Protein AF-A0A918P922-F1 (afdb_monomer)

Radius of gyration: 15.53 Å; Cα contacts (8 Å, |Δi|>4): 196; chains: 1; bounding box: 30×61×33 Å

Secondary structure (DSSP, 8-state):
-PPPPPPPP-----EEEE-SSEEEEESSSEEEEEETTEEEEEEGGGEEEEEEEE-TTSSEEEEEEEETTS-EEEEEEE-SSHHHHHHHHHHHHHHHHHH----

Organism: NCBI:txid68255

Nearest PDB structures (foldseek):
  6l1e-assembly1_A  TM=5.833E-01  e=2.657E-02  Homo sapiens
  4tkn-assembly3_C  TM=4.557E-01  e=2.809E-02  Homo sapiens
  7xti-assembly1_k  TM=6.120E-01  e=1.991E-01  Komagataella phaffii
  2gcl-assembly2_B  TM=5.222E-01  e=1.076E-01  Saccharomyces cerevisiae
  2gcl-assembly1_A  TM=5.183E-01  e=1.505E-01  Saccharomyces cerevisiae

Sequence (103 aa):
MHAPPTPVPAVGPEFLAVDRHNSIVVDAAGVAFEDHGRGIEFPWPQVRSVHYRPHHDGKGLVMGVVHVDGRFYECVVDAKGRDRTNEWIAQLLPVLQYYRPMG

Foldseek 3Di:
DDDPPDPDPPFADKAWFADPAWIWIQGQQGIWITGRNDIDGAGLVQFQDKDWDQDPVLQWIKIWTQTPVRDIDIDIGGLRDNVSSVVRVVSVVVRCVVSPRND

pLDDT: mean 91.98, std 12.39, range [53.06, 98.69]

Solvent-accessible surface area (backbone atoms only — not comparable to full-atom values): 5870 Å² total; per-residue (Å²): 135,84,77,78,81,73,80,72,76,80,79,64,64,69,42,80,47,65,42,97,51,20,34,42,40,39,44,86,67,26,41,36,38,34,53,77,86,46,74,52,77,39,42,53,97,43,33,29,33,77,48,75,45,67,32,97,89,33,32,15,42,30,40,35,41,32,32,68,90,70,51,76,47,76,48,68,29,56,44,88,29,50,69,49,24,51,49,51,55,62,58,41,50,63,38,51,66,70,71,55,48,69,110

Mean predicted aligned error: 5.65 Å

Structure (mmCIF, N/CA/C/O backbone):
data_AF-A0A918P922-F1
#
_entry.id   AF-A0A918P922-F1
#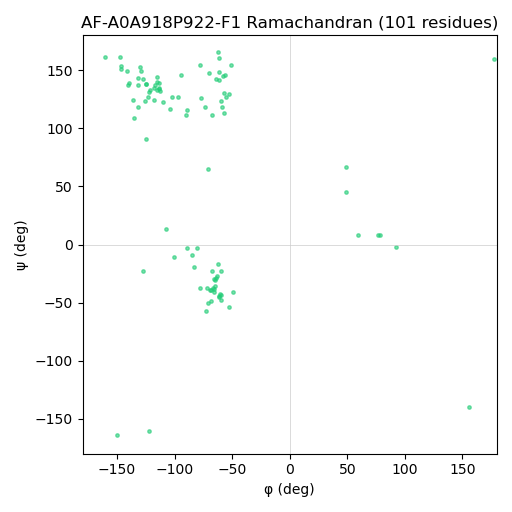
loop_
_atom_site.group_PDB
_atom_site.id
_atom_site.type_symbol
_atom_site.label_atom_id
_atom_site.label_alt_id
_atom_site.label_comp_id
_atom_site.label_asym_id
_atom_site.label_entity_id
_atom_site.label_seq_id
_atom_site.pdbx_PDB_ins_code
_atom_site.Cartn_x
_atom_site.Cartn_y
_atom_site.Cartn_z
_atom_site.occupancy
_atom_site.B_iso_or_equiv
_atom_site.auth_seq_id
_atom_site.auth_comp_id
_atom_site.auth_asym_id
_atom_site.auth_atom_id
_atom_site.pdbx_PDB_model_num
ATOM 1 N N . MET A 1 1 ? 1.454 -48.725 0.884 1.00 53.06 1 MET A N 1
ATOM 2 C CA . MET A 1 1 ? 2.544 -47.748 0.684 1.00 53.06 1 MET A CA 1
ATOM 3 C C . MET A 1 1 ? 1.936 -46.373 0.919 1.00 53.06 1 MET A C 1
ATOM 5 O O . MET A 1 1 ? 1.031 -46.018 0.179 1.00 53.06 1 MET A O 1
ATOM 9 N N . HIS A 1 2 ? 2.290 -45.674 2.000 1.00 55.12 2 HIS A N 1
ATOM 10 C CA . HIS A 1 2 ? 1.872 -44.277 2.178 1.00 55.12 2 HIS A CA 1
ATOM 11 C C . HIS A 1 2 ? 2.762 -43.411 1.281 1.00 55.12 2 HIS A C 1
ATOM 13 O O . HIS A 1 2 ? 3.984 -43.538 1.343 1.00 55.12 2 HIS A O 1
ATOM 19 N N . ALA A 1 3 ? 2.160 -42.594 0.417 1.00 58.59 3 ALA A N 1
ATOM 20 C CA . ALA A 1 3 ? 2.897 -41.578 -0.325 1.00 58.59 3 ALA A CA 1
ATOM 21 C C . ALA A 1 3 ? 3.4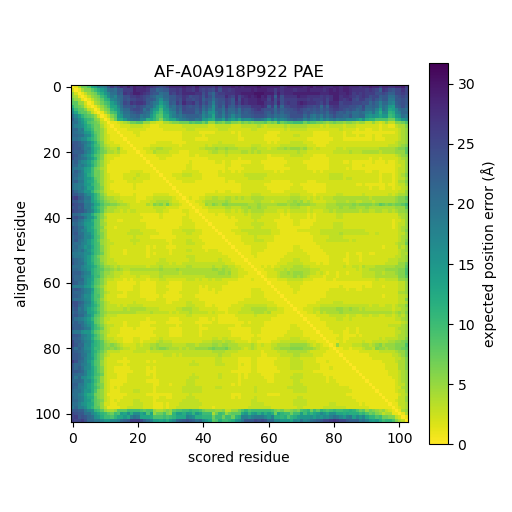78 -40.554 0.670 1.00 58.59 3 ALA A C 1
ATOM 23 O O . ALA A 1 3 ? 2.815 -40.255 1.670 1.00 58.59 3 ALA A O 1
ATOM 24 N N . PRO A 1 4 ? 4.697 -40.032 0.446 1.00 63.72 4 PRO A N 1
ATOM 25 C CA . PRO A 1 4 ? 5.223 -38.963 1.281 1.00 63.72 4 PRO A CA 1
ATOM 26 C C . PRO A 1 4 ? 4.311 -37.731 1.154 1.00 63.72 4 PRO A C 1
ATOM 28 O O . PRO A 1 4 ? 3.815 -37.465 0.055 1.00 63.72 4 PRO A O 1
ATOM 31 N N . PRO A 1 5 ? 4.065 -36.981 2.244 1.00 61.03 5 PRO A N 1
ATOM 32 C CA . PRO A 1 5 ? 3.323 -35.735 2.153 1.00 61.03 5 PRO A CA 1
ATOM 33 C C . PRO A 1 5 ? 4.078 -34.791 1.217 1.00 61.03 5 PRO A C 1
ATOM 35 O O . PRO A 1 5 ? 5.261 -34.510 1.418 1.00 61.03 5 PRO A O 1
ATOM 38 N N . THR A 1 6 ? 3.399 -34.330 0.169 1.00 59.56 6 THR A N 1
ATOM 39 C CA . THR A 1 6 ? 3.896 -33.264 -0.697 1.00 59.56 6 THR A CA 1
ATOM 40 C C . THR A 1 6 ? 4.200 -32.058 0.195 1.00 59.56 6 THR A C 1
ATOM 42 O O . THR A 1 6 ? 3.322 -31.669 0.971 1.00 59.56 6 THR A O 1
ATOM 45 N N . PRO A 1 7 ? 5.410 -31.473 0.153 1.00 56.97 7 PRO A N 1
ATOM 46 C CA . PRO A 1 7 ? 5.686 -30.266 0.916 1.00 56.97 7 PRO A CA 1
ATOM 47 C C . PRO A 1 7 ? 4.699 -29.189 0.469 1.00 56.97 7 PRO A C 1
ATOM 49 O O . PRO A 1 7 ? 4.657 -28.825 -0.708 1.00 56.97 7 PRO A O 1
ATOM 52 N N . VAL A 1 8 ? 3.870 -28.716 1.401 1.00 59.53 8 VAL A N 1
ATOM 53 C CA . VAL A 1 8 ? 3.074 -27.510 1.179 1.00 59.53 8 VAL A CA 1
ATOM 54 C C . VAL A 1 8 ? 4.066 -26.389 0.852 1.00 59.53 8 VAL A C 1
ATOM 56 O O . VAL A 1 8 ? 5.072 -26.267 1.561 1.00 59.53 8 VAL A O 1
ATOM 59 N N . PRO A 1 9 ? 3.868 -25.605 -0.222 1.00 57.47 9 PRO A N 1
ATOM 60 C CA . PRO A 1 9 ? 4.677 -24.415 -0.430 1.00 57.47 9 PRO A CA 1
ATOM 61 C C . PRO A 1 9 ? 4.605 -23.586 0.850 1.00 57.47 9 PRO A C 1
ATOM 63 O O . PRO A 1 9 ? 3.513 -23.382 1.383 1.00 57.47 9 PRO A O 1
ATOM 66 N N . ALA A 1 10 ? 5.753 -23.171 1.383 1.00 59.84 10 ALA A N 1
ATOM 67 C CA . ALA A 1 10 ? 5.765 -22.259 2.513 1.00 59.84 10 ALA A CA 1
ATOM 68 C C . ALA A 1 10 ? 4.979 -21.007 2.100 1.00 59.84 10 ALA A C 1
ATOM 70 O O . ALA A 1 10 ? 5.388 -20.302 1.178 1.00 59.84 10 ALA A O 1
ATOM 71 N N . VAL A 1 11 ? 3.823 -20.783 2.728 1.00 77.56 11 VAL A N 1
ATOM 72 C CA . VAL A 1 11 ? 3.029 -19.573 2.515 1.00 77.56 11 VAL A CA 1
ATOM 73 C C . VAL A 1 11 ? 3.864 -18.436 3.095 1.00 77.56 11 VAL A C 1
ATOM 75 O O . VAL A 1 11 ? 4.151 -18.428 4.293 1.00 77.56 11 VAL A 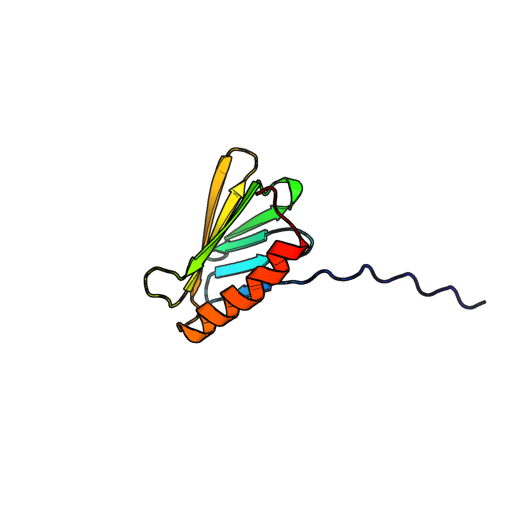O 1
ATOM 78 N N . GLY A 1 12 ? 4.375 -17.560 2.229 1.00 87.56 12 GLY A N 1
ATOM 79 C CA . GLY A 1 12 ? 5.138 -16.392 2.661 1.00 87.56 12 GLY A CA 1
ATOM 80 C C . GLY A 1 12 ? 4.273 -15.458 3.517 1.00 87.56 12 GLY A C 1
ATOM 81 O O . GLY A 1 12 ? 3.052 -15.614 3.556 1.00 87.56 12 GLY A O 1
ATOM 82 N N . PRO A 1 13 ? 4.8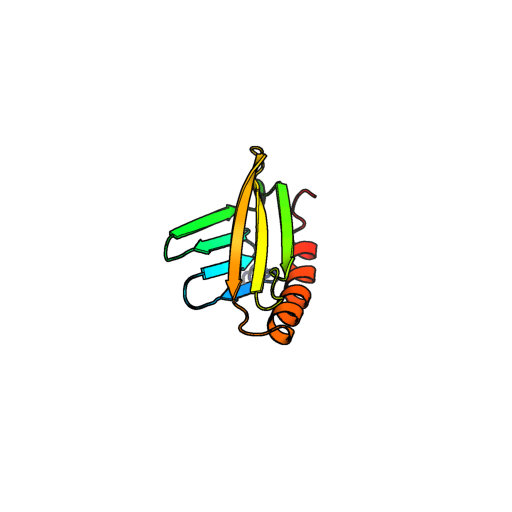76 -14.495 4.232 1.00 95.69 13 PRO A N 1
ATOM 83 C CA . PRO A 1 13 ? 4.106 -13.538 5.013 1.00 95.69 13 PRO A CA 1
ATOM 84 C C . PRO A 1 13 ? 3.183 -12.721 4.101 1.00 95.69 13 PRO A C 1
ATOM 86 O O . PRO A 1 13 ? 3.525 -12.446 2.952 1.00 95.69 13 PRO A O 1
ATOM 89 N N . GLU A 1 14 ? 2.034 -12.313 4.622 1.00 96.69 14 GLU A N 1
ATOM 90 C CA . GLU A 1 14 ? 1.055 -11.505 3.899 1.00 96.69 14 GLU A CA 1
ATOM 91 C C . GLU A 1 14 ? 0.638 -10.293 4.732 1.00 96.69 14 GLU A C 1
ATOM 93 O O . GLU A 1 14 ? 0.692 -10.303 5.965 1.00 96.69 14 GLU A O 1
ATOM 98 N N . PHE A 1 15 ? 0.236 -9.233 4.045 1.00 98.06 15 PHE A N 1
ATOM 99 C CA . PHE A 1 15 ? -0.311 -8.024 4.636 1.00 98.06 15 PHE A CA 1
ATOM 100 C C . PHE A 1 15 ? -1.598 -7.636 3.912 1.00 98.06 15 PHE A C 1
ATOM 102 O O . PHE A 1 15 ? -1.656 -7.655 2.683 1.00 98.06 15 PHE A O 1
ATOM 109 N N . LEU A 1 16 ? -2.605 -7.236 4.689 1.00 98.06 16 LEU A N 1
ATOM 110 C CA . LEU A 1 16 ? -3.899 -6.777 4.202 1.00 98.06 16 LEU A CA 1
ATOM 111 C C . LEU A 1 16 ? -4.337 -5.527 4.973 1.00 98.06 16 LEU A C 1
ATOM 113 O O . LEU A 1 16 ? -4.488 -5.556 6.197 1.00 98.06 16 LEU A O 1
ATOM 117 N N . ALA A 1 17 ? -4.618 -4.452 4.242 1.00 98.38 17 ALA A N 1
ATOM 118 C CA . ALA A 1 17 ? -5.331 -3.282 4.742 1.00 98.38 17 ALA A CA 1
ATOM 119 C C . ALA A 1 17 ? -6.582 -3.056 3.892 1.00 98.38 17 ALA A C 1
ATOM 121 O O . ALA A 1 17 ? -6.507 -3.068 2.668 1.00 98.38 17 ALA A O 1
ATOM 122 N N . VAL A 1 18 ? -7.732 -2.857 4.539 1.00 98.06 18 VAL A N 1
ATOM 123 C CA . VAL A 1 18 ? -9.031 -2.692 3.871 1.00 98.06 18 VAL A CA 1
ATOM 124 C C . VAL A 1 18 ? -9.826 -1.598 4.568 1.00 98.06 18 VAL A C 1
ATOM 126 O O . VAL A 1 18 ? -9.865 -1.545 5.801 1.00 98.06 18 VAL A O 1
ATOM 129 N N . ASP A 1 19 ? -10.492 -0.766 3.777 1.00 97.25 19 ASP A N 1
ATOM 130 C CA . ASP A 1 19 ? -11.551 0.127 4.231 1.00 97.25 19 ASP A CA 1
ATOM 131 C C . ASP A 1 19 ? -12.863 -0.146 3.469 1.00 97.25 19 ASP A C 1
ATOM 133 O O . ASP A 1 19 ? -13.089 -1.232 2.944 1.00 97.25 19 ASP A O 1
ATOM 137 N N . ARG A 1 20 ? -13.797 0.810 3.465 1.00 96.12 20 ARG A N 1
ATOM 138 C CA . ARG A 1 20 ? -15.097 0.651 2.797 1.00 96.12 20 ARG A CA 1
ATOM 139 C C . ARG A 1 20 ? -14.991 0.528 1.268 1.00 96.12 20 ARG A C 1
ATOM 141 O O . ARG A 1 20 ? -15.893 -0.046 0.661 1.00 96.12 20 ARG A O 1
ATOM 148 N N . HIS A 1 21 ? -13.980 1.134 0.660 1.00 96.50 21 HIS A N 1
ATOM 149 C CA . HIS A 1 21 ? -13.859 1.322 -0.785 1.00 96.50 21 HIS A CA 1
ATOM 150 C C . HIS A 1 21 ? -12.534 0.826 -1.355 1.00 96.50 21 HIS A C 1
ATOM 152 O O . HIS A 1 21 ? -12.484 0.540 -2.551 1.00 96.50 21 HIS A O 1
ATOM 158 N N . ASN A 1 22 ? -11.500 0.733 -0.520 1.00 98.19 22 ASN A N 1
ATOM 159 C CA . ASN A 1 22 ? -10.135 0.510 -0.957 1.00 98.19 22 ASN A CA 1
ATOM 160 C C . ASN A 1 22 ? -9.490 -0.654 -0.207 1.00 98.19 22 ASN A C 1
ATOM 162 O O . ASN A 1 22 ? -9.769 -0.892 0.975 1.00 98.19 22 ASN A O 1
ATOM 166 N N . SER A 1 23 ? -8.570 -1.341 -0.879 1.00 98.25 23 SER A N 1
ATOM 167 C CA . SER A 1 23 ? -7.735 -2.364 -0.259 1.00 98.25 23 SER A CA 1
ATOM 168 C C . SER A 1 23 ? -6.302 -2.340 -0.780 1.00 98.25 23 SER A C 1
ATOM 170 O O . SER A 1 23 ? -6.030 -1.957 -1.917 1.00 98.25 23 SER A O 1
ATOM 172 N N . ILE A 1 24 ? -5.377 -2.737 0.092 1.00 98.69 24 ILE A N 1
ATOM 173 C CA . ILE A 1 24 ? -3.969 -2.977 -0.207 1.00 98.69 24 ILE A CA 1
ATOM 174 C C . ILE A 1 24 ? -3.646 -4.393 0.259 1.00 98.69 24 ILE A C 1
ATOM 176 O O . ILE A 1 24 ? -3.798 -4.702 1.445 1.00 98.69 24 ILE A O 1
ATOM 180 N N . VAL A 1 25 ? -3.153 -5.220 -0.658 1.00 98.44 25 VAL A N 1
ATOM 181 C CA . VAL A 1 25 ? -2.646 -6.569 -0.384 1.00 98.44 25 VAL A CA 1
ATOM 182 C C . VAL A 1 25 ? -1.164 -6.618 -0.728 1.00 98.44 25 VAL A C 1
ATOM 184 O O . VAL A 1 25 ? -0.756 -6.090 -1.763 1.00 98.44 25 VAL A O 1
ATOM 187 N N . VAL A 1 26 ? -0.360 -7.249 0.125 1.00 98.25 26 VAL A N 1
ATOM 188 C CA . VAL A 1 26 ? 1.037 -7.588 -0.170 1.00 98.25 26 VAL A CA 1
ATOM 189 C C . VAL A 1 26 ? 1.278 -9.041 0.208 1.00 98.25 26 VAL A C 1
ATOM 191 O O . VAL A 1 26 ? 1.151 -9.395 1.377 1.00 98.25 26 VAL A O 1
ATOM 194 N N . ASP A 1 27 ? 1.636 -9.873 -0.761 1.00 96.75 27 ASP A N 1
ATOM 195 C CA . ASP A 1 27 ? 1.807 -11.314 -0.574 1.00 96.75 27 ASP A CA 1
ATOM 196 C C . ASP A 1 27 ? 2.871 -11.893 -1.528 1.00 96.75 27 ASP A C 1
ATOM 198 O O . ASP A 1 27 ? 3.697 -11.176 -2.099 1.00 96.75 27 ASP A O 1
ATOM 202 N N . ALA A 1 28 ? 2.882 -13.216 -1.697 1.00 94.75 28 ALA A N 1
ATOM 203 C CA . ALA A 1 28 ? 3.835 -13.894 -2.569 1.00 94.75 28 ALA A CA 1
ATOM 204 C C . ALA A 1 28 ? 3.644 -13.588 -4.065 1.00 94.75 28 ALA A C 1
ATOM 206 O O . ALA A 1 28 ? 4.598 -13.739 -4.833 1.00 94.75 28 ALA A O 1
ATOM 207 N N . ALA A 1 29 ? 2.450 -13.168 -4.489 1.00 95.12 29 ALA A N 1
ATOM 208 C CA . ALA A 1 29 ? 2.182 -12.782 -5.867 1.00 95.12 29 ALA A CA 1
ATOM 209 C C . ALA A 1 29 ? 2.713 -11.373 -6.162 1.00 95.12 29 ALA A C 1
ATOM 211 O O . ALA A 1 29 ? 3.255 -11.147 -7.247 1.00 95.12 29 ALA A O 1
ATOM 212 N N . GLY A 1 30 ? 2.614 -10.445 -5.206 1.00 96.62 30 GLY A N 1
ATOM 213 C CA . GLY A 1 30 ? 3.061 -9.068 -5.391 1.00 96.62 30 GLY A CA 1
ATOM 214 C C . GLY A 1 30 ? 2.356 -8.074 -4.480 1.00 96.62 30 GLY A C 1
ATOM 215 O O . GLY A 1 30 ? 2.101 -8.343 -3.308 1.00 96.62 30 GLY A O 1
ATOM 216 N N . VAL A 1 31 ? 2.044 -6.910 -5.047 1.00 98.38 31 VAL A N 1
ATOM 217 C CA . VAL A 1 31 ? 1.194 -5.887 -4.429 1.00 98.38 31 VAL A CA 1
ATOM 218 C C . VAL A 1 31 ? -0.095 -5.774 -5.234 1.00 98.38 31 VAL A C 1
ATOM 220 O O . VAL A 1 31 ? -0.033 -5.688 -6.456 1.00 98.38 31 VAL A O 1
ATOM 223 N N . ALA A 1 32 ? -1.250 -5.717 -4.582 1.00 98.50 32 ALA A N 1
ATOM 224 C CA . ALA A 1 32 ? -2.521 -5.430 -5.240 1.00 98.50 32 ALA A CA 1
ATOM 225 C C . ALA A 1 32 ? -3.210 -4.238 -4.581 1.00 98.50 32 ALA A C 1
ATOM 227 O O . ALA A 1 32 ? -3.229 -4.125 -3.354 1.00 98.50 32 ALA A O 1
ATOM 228 N N . PHE A 1 33 ? -3.778 -3.365 -5.410 1.00 98.56 33 PHE A N 1
ATOM 229 C CA . PHE A 1 33 ? -4.637 -2.271 -4.981 1.00 98.56 33 PHE A CA 1
ATOM 230 C C . PHE A 1 33 ? -6.055 -2.503 -5.478 1.00 98.56 33 PHE A C 1
ATOM 232 O O . PHE A 1 33 ? -6.265 -2.855 -6.638 1.00 98.56 33 PHE A O 1
ATOM 239 N N . GLU A 1 34 ? -7.020 -2.209 -4.623 1.00 98.00 34 GLU A N 1
ATOM 240 C CA . GLU A 1 34 ? -8.397 -1.950 -5.016 1.00 98.00 34 GLU A CA 1
ATOM 241 C C . GLU A 1 34 ? -8.731 -0.497 -4.680 1.00 98.00 34 GLU A C 1
ATOM 243 O O . GLU A 1 34 ? -8.437 -0.028 -3.580 1.00 98.00 34 GLU A O 1
ATOM 248 N N . ASP A 1 35 ? -9.343 0.208 -5.628 1.00 95.12 35 ASP A N 1
ATOM 249 C CA . ASP A 1 35 ? -9.835 1.574 -5.463 1.00 95.12 35 ASP A CA 1
ATOM 250 C C . ASP A 1 35 ? -11.245 1.688 -6.055 1.00 95.12 35 ASP A C 1
ATOM 252 O O . ASP A 1 35 ? -11.439 1.603 -7.273 1.00 95.12 35 ASP A O 1
ATOM 256 N N . HIS A 1 36 ? -12.254 1.825 -5.192 1.00 95.06 36 HIS A N 1
ATOM 257 C CA . HIS A 1 36 ? -13.669 1.931 -5.569 1.00 95.06 36 HIS A CA 1
ATOM 258 C C . HIS A 1 36 ? -14.130 0.842 -6.564 1.00 95.06 36 HIS A C 1
ATOM 260 O O . HIS A 1 36 ? -14.821 1.122 -7.550 1.00 95.06 36 HIS A O 1
ATOM 266 N N . GLY A 1 37 ? -13.742 -0.414 -6.315 1.00 92.19 37 GLY A N 1
ATOM 267 C CA . GLY A 1 37 ? -14.083 -1.567 -7.156 1.00 92.19 37 GLY A CA 1
ATOM 268 C C . GLY A 1 37 ? -13.250 -1.703 -8.435 1.00 92.19 37 GLY A C 1
ATOM 269 O O . GLY A 1 37 ? -13.567 -2.535 -9.288 1.00 92.19 37 GLY A O 1
ATOM 270 N N . ARG A 1 38 ? -12.193 -0.898 -8.603 1.00 96.00 38 ARG A N 1
ATOM 271 C CA . ARG A 1 38 ? -11.194 -1.063 -9.667 1.00 96.00 38 ARG A CA 1
ATOM 272 C C . ARG A 1 38 ? -9.923 -1.650 -9.071 1.00 96.00 38 ARG A C 1
ATOM 274 O O . ARG A 1 38 ? -9.289 -1.019 -8.233 1.00 96.00 38 ARG A O 1
ATOM 281 N N . GLY A 1 39 ? -9.568 -2.851 -9.516 1.00 96.62 39 GLY A N 1
ATOM 282 C CA . GLY A 1 39 ? -8.358 -3.546 -9.087 1.00 96.62 39 GLY A CA 1
ATOM 283 C C . GLY A 1 39 ? -7.180 -3.317 -10.031 1.00 96.62 39 GLY A C 1
ATOM 284 O O . GLY A 1 39 ? -7.361 -3.227 -11.249 1.00 96.62 39 GLY A O 1
ATOM 285 N N . ILE A 1 40 ? -5.974 -3.270 -9.475 1.00 98.12 40 ILE A N 1
ATOM 286 C CA . ILE A 1 40 ? -4.715 -3.384 -10.211 1.00 98.12 40 ILE A CA 1
ATOM 287 C C . ILE A 1 40 ? -3.724 -4.224 -9.405 1.00 98.12 40 ILE A C 1
ATOM 289 O O . ILE A 1 40 ? -3.593 -4.064 -8.193 1.00 98.12 40 ILE A O 1
ATOM 293 N N . GLU A 1 41 ? -3.022 -5.118 -10.091 1.00 98.06 41 GLU A N 1
ATOM 294 C CA . GLU A 1 41 ? -2.042 -6.026 -9.501 1.00 98.06 41 GLU A CA 1
ATOM 295 C C . GLU A 1 41 ? -0.648 -5.711 -10.045 1.00 98.06 41 GLU A C 1
ATOM 297 O O . GLU A 1 41 ? -0.469 -5.445 -11.236 1.00 98.06 41 GLU A O 1
ATOM 302 N N . PHE A 1 42 ? 0.347 -5.771 -9.166 1.00 97.81 42 PHE A N 1
ATOM 303 C CA . PHE A 1 42 ? 1.754 -5.537 -9.455 1.00 97.81 42 PHE A CA 1
ATOM 304 C C . PHE A 1 42 ? 2.571 -6.748 -8.996 1.00 97.81 42 PHE A C 1
ATOM 306 O O . PHE A 1 42 ? 3.019 -6.797 -7.846 1.00 97.81 42 PHE A O 1
ATOM 313 N N . PRO A 1 43 ? 2.790 -7.738 -9.876 1.00 96.88 43 PRO A N 1
ATOM 314 C CA . PRO A 1 43 ? 3.672 -8.856 -9.585 1.00 96.88 43 PRO A CA 1
ATOM 315 C C . PRO A 1 43 ? 5.080 -8.389 -9.210 1.00 96.88 43 PRO A C 1
ATOM 317 O O . PRO A 1 43 ? 5.582 -7.434 -9.803 1.00 96.88 43 PRO A O 1
ATOM 320 N N . TRP A 1 44 ? 5.769 -9.087 -8.303 1.00 95.56 44 TRP A N 1
ATOM 321 C CA . TRP A 1 44 ? 7.116 -8.683 -7.857 1.00 95.56 44 TRP A CA 1
ATOM 322 C C . TRP A 1 44 ? 8.115 -8.356 -8.987 1.00 95.56 44 TRP A C 1
ATOM 324 O O . TRP A 1 44 ? 8.788 -7.332 -8.876 1.00 95.56 44 TRP A O 1
ATOM 334 N N . PRO A 1 45 ? 8.188 -9.106 -10.111 1.00 95.19 45 PRO A N 1
ATOM 335 C CA . PRO A 1 45 ? 9.072 -8.757 -11.233 1.00 95.19 45 PRO A CA 1
ATOM 336 C C . PRO A 1 45 ? 8.766 -7.410 -11.912 1.00 95.19 45 PRO A C 1
ATOM 338 O O . PRO A 1 45 ? 9.585 -6.907 -12.677 1.00 95.19 45 PRO A O 1
ATOM 341 N N . GLN A 1 46 ? 7.579 -6.851 -11.679 1.00 96.25 46 GLN A N 1
ATOM 342 C CA . GLN A 1 46 ? 7.108 -5.577 -12.220 1.00 96.25 46 GLN A CA 1
ATOM 343 C C . GLN A 1 46 ? 7.212 -4.424 -11.210 1.00 96.25 46 GLN A C 1
ATOM 345 O O . GLN A 1 46 ? 7.062 -3.258 -11.585 1.00 96.25 46 GLN A O 1
ATOM 350 N N . VAL A 1 47 ? 7.496 -4.724 -9.941 1.00 97.12 47 VAL A N 1
ATOM 351 C CA . VAL A 1 47 ? 7.650 -3.736 -8.873 1.00 97.12 47 VAL A CA 1
ATOM 352 C C . VAL A 1 47 ? 9.109 -3.309 -8.797 1.00 97.12 47 VAL A C 1
ATOM 354 O O . VAL A 1 47 ? 9.980 -4.071 -8.381 1.00 97.12 47 VAL A O 1
ATOM 357 N N . ARG A 1 48 ? 9.380 -2.054 -9.162 1.00 96.31 48 ARG A N 1
ATOM 358 C CA . ARG A 1 48 ? 10.689 -1.441 -8.930 1.00 96.31 48 ARG A CA 1
ATOM 359 C C . ARG A 1 48 ? 10.857 -1.139 -7.448 1.00 96.31 48 ARG A C 1
ATOM 361 O O . ARG A 1 48 ? 11.773 -1.649 -6.833 1.00 96.31 48 ARG A O 1
ATOM 368 N N . SER A 1 49 ? 9.965 -0.355 -6.859 1.00 96.62 49 SER A N 1
ATOM 369 C CA . SER A 1 49 ? 10.016 -0.038 -5.430 1.00 96.62 49 SER A CA 1
ATOM 370 C C . SER A 1 49 ? 8.617 0.122 -4.857 1.00 96.62 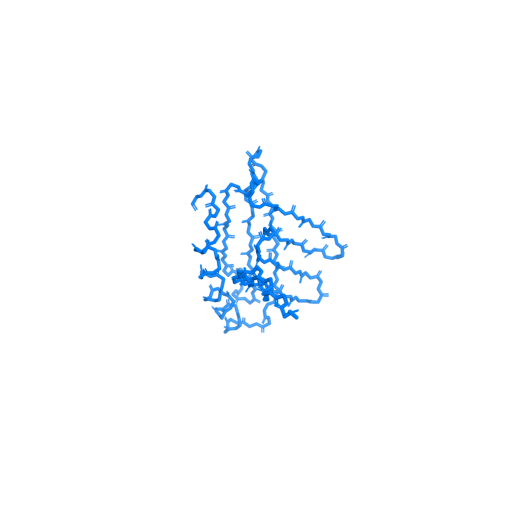49 SER A C 1
ATOM 372 O O . SER A 1 49 ? 7.673 0.479 -5.568 1.00 96.62 49 SER A O 1
ATOM 374 N N . VAL A 1 50 ? 8.499 -0.127 -3.554 1.00 97.50 50 VAL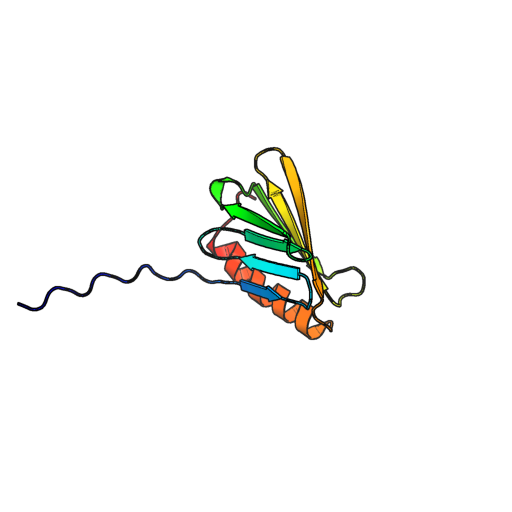 A N 1
ATOM 375 C CA . VAL A 1 50 ? 7.293 0.159 -2.776 1.00 97.50 50 VAL A CA 1
ATOM 376 C C . VAL A 1 50 ? 7.612 1.266 -1.784 1.00 97.50 50 VAL A C 1
ATOM 378 O O . VAL A 1 50 ? 8.609 1.214 -1.068 1.00 97.50 50 VAL A O 1
ATOM 381 N N . HIS A 1 51 ? 6.745 2.267 -1.729 1.00 96.94 51 HIS A N 1
ATOM 382 C CA . HIS A 1 51 ? 6.787 3.348 -0.759 1.00 96.94 51 HIS A CA 1
ATOM 383 C C . HIS A 1 51 ? 5.543 3.270 0.112 1.00 96.94 51 HIS A C 1
ATOM 385 O O . HIS A 1 51 ? 4.462 2.946 -0.372 1.00 96.94 51 HIS A O 1
ATOM 391 N N . TYR A 1 52 ? 5.671 3.597 1.390 1.00 97.56 52 TYR A N 1
ATOM 392 C CA . TYR A 1 52 ? 4.518 3.692 2.271 1.00 97.56 52 TYR A CA 1
ATOM 393 C C . TYR A 1 52 ? 4.722 4.776 3.322 1.00 97.56 52 TYR A C 1
ATOM 395 O O . TYR A 1 52 ? 5.849 5.101 3.703 1.00 97.56 52 TYR A O 1
ATOM 403 N N . ARG A 1 53 ? 3.616 5.362 3.775 1.00 97.62 53 ARG A N 1
ATOM 404 C CA . ARG A 1 53 ? 3.597 6.394 4.817 1.00 97.62 53 ARG A CA 1
ATOM 405 C C . ARG A 1 53 ? 2.202 6.509 5.433 1.00 97.62 53 ARG A C 1
ATOM 407 O O . ARG A 1 53 ? 1.223 6.130 4.788 1.00 97.62 53 ARG A O 1
ATOM 414 N N . PRO A 1 54 ? 2.073 7.108 6.626 1.00 97.88 54 PRO A N 1
ATOM 415 C CA . PRO A 1 54 ? 0.786 7.617 7.070 1.00 97.88 54 PRO A CA 1
ATOM 416 C C . PRO A 1 54 ? 0.225 8.644 6.072 1.00 97.88 54 PRO A C 1
ATOM 418 O O . PRO A 1 54 ? 0.958 9.445 5.476 1.00 97.88 54 PRO A O 1
ATOM 421 N N . HIS A 1 55 ? -1.095 8.652 5.923 1.00 97.25 55 HIS A N 1
ATOM 422 C CA . HIS A 1 55 ? -1.834 9.733 5.284 1.00 97.25 55 HIS A CA 1
ATOM 423 C C . HIS A 1 55 ? -1.639 11.046 6.063 1.00 97.25 55 HIS A C 1
ATOM 425 O O . HIS A 1 55 ? -1.224 11.033 7.222 1.00 97.25 55 HIS A O 1
ATOM 431 N N . HIS A 1 56 ? -1.904 12.198 5.442 1.00 95.88 56 HIS A N 1
ATOM 432 C CA . HIS A 1 56 ? -1.539 13.502 6.015 1.00 95.88 56 HIS A CA 1
ATOM 433 C C . HIS A 1 56 ? -2.249 13.818 7.347 1.00 95.88 56 HIS A C 1
ATOM 435 O O . HIS A 1 56 ? -1.708 14.541 8.179 1.00 95.88 56 HIS A O 1
ATOM 441 N N . ASP A 1 57 ? -3.434 13.252 7.580 1.00 94.69 57 ASP A N 1
ATOM 442 C CA . ASP A 1 57 ? -4.169 13.336 8.852 1.00 94.69 57 ASP A CA 1
ATOM 443 C C . ASP A 1 57 ? -3.731 12.276 9.893 1.00 94.69 57 ASP A C 1
ATOM 445 O O . ASP A 1 57 ? -4.105 12.337 11.075 1.00 94.69 57 ASP A O 1
ATOM 449 N N . GLY A 1 58 ? -2.902 11.323 9.464 1.00 94.94 58 GLY A N 1
ATOM 450 C CA . GLY A 1 58 ? -2.413 10.176 10.219 1.00 94.94 58 GLY A CA 1
ATOM 451 C C . GLY A 1 58 ? -3.429 9.044 10.386 1.00 94.94 58 GLY A C 1
ATOM 452 O O . GLY A 1 58 ? -3.176 8.147 11.181 1.00 94.94 58 GLY A O 1
ATOM 453 N N . LYS A 1 59 ? -4.584 9.089 9.714 1.00 97.00 59 LYS A N 1
ATOM 454 C CA . LYS A 1 59 ? -5.678 8.116 9.887 1.00 97.00 59 LYS A CA 1
ATOM 455 C C . LYS A 1 59 ? -5.828 7.151 8.715 1.00 97.00 59 LYS A C 1
ATOM 457 O O . LYS A 1 59 ? -6.834 6.458 8.633 1.00 97.00 59 LYS A O 1
ATOM 462 N N . GLY A 1 60 ? -4.844 7.086 7.831 1.00 97.88 60 GLY A N 1
ATOM 463 C CA . GLY A 1 60 ? -4.821 6.136 6.730 1.00 97.88 60 GLY A CA 1
ATOM 464 C C . GLY A 1 60 ? -3.406 5.705 6.393 1.00 97.88 60 GLY A C 1
ATOM 465 O O . GLY A 1 60 ? -2.438 6.382 6.745 1.00 97.88 60 GLY A O 1
ATOM 466 N N . LEU A 1 61 ? -3.296 4.585 5.695 1.00 98.38 61 LEU A N 1
ATOM 467 C CA . LEU A 1 61 ? -2.066 4.110 5.083 1.00 98.38 61 LEU A CA 1
ATOM 468 C C . LEU A 1 61 ? -2.063 4.529 3.618 1.00 98.38 61 LEU A C 1
ATOM 470 O O . LEU A 1 61 ? -3.004 4.235 2.888 1.00 98.38 61 LEU A O 1
ATOM 474 N N . VAL A 1 62 ? -0.995 5.193 3.194 1.00 98.38 62 VAL A N 1
ATOM 475 C CA . VAL A 1 62 ? -0.717 5.456 1.784 1.00 98.38 62 VAL A CA 1
ATOM 476 C C . VAL A 1 62 ? 0.351 4.472 1.335 1.00 98.38 62 VAL A C 1
ATOM 478 O O . VAL A 1 62 ? 1.410 4.412 1.966 1.00 98.38 62 VAL A O 1
ATOM 481 N N . MET A 1 63 ? 0.098 3.740 0.253 1.00 98.44 63 MET A N 1
ATOM 482 C CA . MET A 1 63 ? 1.087 2.893 -0.407 1.00 98.44 63 MET A CA 1
ATOM 483 C C . MET A 1 63 ? 1.255 3.317 -1.861 1.00 98.44 63 MET A C 1
ATOM 485 O O . MET A 1 63 ? 0.279 3.502 -2.579 1.00 98.44 63 MET A O 1
ATOM 489 N N . GLY A 1 64 ? 2.507 3.448 -2.284 1.00 98.31 64 GLY A N 1
ATOM 490 C CA . GLY A 1 64 ? 2.896 3.744 -3.650 1.00 98.31 64 GLY A CA 1
ATOM 491 C C . GLY A 1 64 ? 3.725 2.613 -4.249 1.00 98.31 64 GLY A C 1
ATOM 492 O O . GLY A 1 64 ? 4.669 2.147 -3.615 1.00 98.31 64 GLY A O 1
ATOM 493 N N . VAL A 1 65 ? 3.420 2.213 -5.477 1.00 98.44 65 VAL A N 1
ATOM 494 C CA . VAL A 1 65 ? 4.225 1.286 -6.279 1.00 98.44 65 VAL A CA 1
ATOM 495 C C . VAL A 1 65 ? 4.855 2.058 -7.430 1.00 98.44 65 VAL A C 1
ATOM 497 O O . VAL A 1 65 ? 4.156 2.661 -8.246 1.00 98.44 65 VAL A O 1
ATOM 500 N N . VAL A 1 66 ? 6.184 2.018 -7.516 1.00 98.06 66 VAL A N 1
ATOM 501 C CA . VAL A 1 66 ? 6.907 2.396 -8.732 1.00 98.06 66 VAL A CA 1
ATOM 502 C C . VAL A 1 66 ? 7.028 1.142 -9.582 1.00 98.06 66 VAL A C 1
ATOM 504 O O . VAL A 1 66 ? 7.678 0.173 -9.190 1.00 98.06 66 VAL A O 1
ATOM 507 N N . HIS A 1 67 ? 6.401 1.149 -10.748 1.00 97.69 67 HIS A N 1
ATOM 508 C CA . HIS A 1 67 ? 6.484 0.056 -11.702 1.00 97.69 67 HIS A CA 1
ATOM 509 C C . HIS A 1 67 ? 7.816 0.111 -12.473 1.00 97.69 67 HIS A C 1
ATOM 511 O O . HIS A 1 67 ? 8.436 1.169 -12.621 1.00 97.69 67 HIS A O 1
ATOM 517 N N . VAL A 1 68 ? 8.288 -1.029 -12.981 1.00 96.62 68 VAL A N 1
ATOM 518 C CA . VAL A 1 68 ? 9.566 -1.132 -13.716 1.00 96.62 68 VAL A CA 1
ATOM 519 C C . VAL A 1 68 ? 9.637 -0.255 -14.969 1.00 96.62 68 VAL A C 1
ATOM 521 O O . VAL A 1 68 ? 10.738 0.125 -15.365 1.00 96.62 68 VAL A O 1
ATOM 524 N N . ASP A 1 69 ? 8.498 0.138 -15.545 1.00 96.19 69 ASP A N 1
ATOM 525 C CA . ASP A 1 69 ? 8.410 1.097 -16.661 1.00 96.19 69 ASP A CA 1
ATOM 526 C C . ASP A 1 69 ? 8.512 2.578 -16.232 1.00 96.19 69 ASP A C 1
ATOM 528 O O . ASP A 1 69 ? 8.529 3.467 -17.080 1.00 96.19 69 ASP A O 1
ATOM 532 N N . GLY A 1 70 ? 8.606 2.852 -14.927 1.00 96.06 70 GLY A N 1
ATOM 533 C CA . GLY A 1 70 ? 8.710 4.193 -14.352 1.00 96.06 70 GLY A CA 1
ATOM 534 C C . GLY A 1 70 ? 7.379 4.839 -13.961 1.00 96.06 70 GLY A C 1
ATOM 535 O O . GLY A 1 70 ? 7.400 5.942 -13.416 1.00 96.06 70 GLY A O 1
ATOM 536 N N . ARG A 1 71 ? 6.231 4.191 -14.197 1.00 98.25 71 ARG A N 1
ATOM 537 C CA . ARG A 1 71 ? 4.934 4.690 -13.716 1.00 98.25 71 ARG A CA 1
ATOM 538 C C . ARG A 1 71 ? 4.826 4.562 -12.200 1.00 98.25 71 ARG A C 1
ATOM 540 O O . ARG A 1 71 ? 5.348 3.620 -11.610 1.00 98.25 71 ARG A O 1
ATOM 547 N N . PHE A 1 72 ? 4.108 5.497 -11.589 1.00 98.00 72 PHE A N 1
ATOM 548 C CA . PHE A 1 72 ? 3.799 5.485 -10.165 1.00 98.00 72 PHE A CA 1
ATOM 549 C C . PHE A 1 72 ? 2.298 5.296 -9.961 1.00 98.00 72 PHE A C 1
ATOM 551 O O . PHE A 1 72 ? 1.495 5.967 -10.610 1.00 98.00 72 PHE A O 1
ATOM 558 N N . TYR A 1 73 ? 1.944 4.398 -9.051 1.00 98.25 73 TYR A N 1
ATOM 559 C CA . TYR A 1 73 ? 0.573 4.096 -8.662 1.00 98.25 73 TYR A CA 1
ATOM 560 C C . TYR A 1 73 ? 0.456 4.263 -7.154 1.00 98.25 73 TYR A C 1
ATOM 562 O O . TYR A 1 73 ? 1.349 3.830 -6.434 1.00 98.25 73 TYR A O 1
ATOM 570 N N . GLU A 1 74 ? -0.626 4.864 -6.674 1.00 97.69 74 GLU A N 1
ATOM 571 C CA . GLU A 1 74 ? -0.863 5.092 -5.247 1.00 97.69 74 GLU A CA 1
ATOM 572 C C . GLU A 1 74 ? -2.242 4.553 -4.861 1.00 97.69 74 GLU A C 1
ATOM 574 O O . GLU A 1 74 ? -3.195 4.684 -5.626 1.00 97.69 74 GLU A O 1
ATOM 579 N N . CYS A 1 75 ? -2.340 3.968 -3.670 1.00 98.19 75 CYS A N 1
ATOM 580 C CA . CYS A 1 75 ? -3.596 3.614 -3.023 1.00 98.19 75 CYS A CA 1
ATOM 581 C C . CYS A 1 75 ? -3.578 4.115 -1.575 1.00 98.19 75 CYS A C 1
ATOM 583 O O . CYS A 1 75 ? -2.537 4.108 -0.905 1.00 98.19 75 CYS A O 1
ATOM 585 N N . VAL A 1 76 ? -4.737 4.563 -1.096 1.00 98.06 76 VAL A N 1
ATOM 586 C CA . VAL A 1 76 ? -4.932 5.041 0.274 1.00 98.06 76 VAL A CA 1
ATOM 587 C C . VAL A 1 76 ? -6.038 4.231 0.927 1.00 98.06 76 VAL A C 1
ATOM 589 O O . VAL A 1 76 ? -7.143 4.167 0.395 1.00 98.06 76 VAL A O 1
ATOM 592 N N . VAL A 1 77 ? -5.753 3.667 2.100 1.00 98.44 77 VAL A N 1
ATOM 593 C CA . VAL A 1 77 ? -6.730 2.938 2.915 1.00 98.44 77 VAL A CA 1
ATOM 594 C C . VAL A 1 77 ? -6.913 3.646 4.256 1.00 98.44 77 VAL A C 1
ATOM 596 O O . VAL A 1 77 ? -5.949 3.866 4.992 1.00 98.44 77 VAL A O 1
ATOM 599 N N . ASP A 1 78 ? -8.150 4.006 4.590 1.00 97.88 78 ASP A N 1
ATOM 600 C CA . ASP A 1 78 ? -8.545 4.633 5.852 1.00 97.88 78 ASP A CA 1
ATOM 601 C C . ASP A 1 78 ? -8.526 3.611 7.005 1.00 97.88 78 ASP A C 1
ATOM 603 O O . ASP A 1 78 ? -9.274 2.634 7.035 1.00 97.88 78 ASP A O 1
ATOM 607 N N . ALA A 1 79 ? -7.680 3.868 8.000 1.00 96.94 79 ALA A N 1
ATOM 608 C CA . ALA A 1 79 ? -7.481 3.026 9.174 1.00 96.94 79 ALA A CA 1
ATOM 609 C C . ALA A 1 79 ? -8.424 3.372 10.342 1.00 96.94 79 ALA A C 1
ATOM 611 O O . ALA A 1 79 ? -8.353 2.761 11.408 1.00 96.94 79 ALA A O 1
ATOM 612 N N . LYS A 1 80 ? -9.257 4.408 10.194 1.00 93.88 80 LYS A N 1
ATOM 613 C CA . LYS A 1 80 ? -10.153 4.996 11.206 1.00 93.88 80 LYS A CA 1
ATOM 614 C C . LYS A 1 80 ? -9.452 5.515 12.465 1.00 93.88 80 LYS A C 1
ATOM 616 O O . LYS A 1 80 ? -10.114 5.951 13.405 1.00 93.88 80 LYS A O 1
ATOM 621 N N . GLY A 1 81 ? -8.119 5.552 12.478 1.00 95.56 81 GLY A N 1
ATOM 622 C CA . GLY A 1 81 ? -7.333 6.001 13.620 1.00 95.56 81 GLY A CA 1
ATOM 623 C C . GLY A 1 81 ? -5.823 5.897 13.410 1.00 95.56 81 GLY A C 1
ATOM 624 O O . GLY A 1 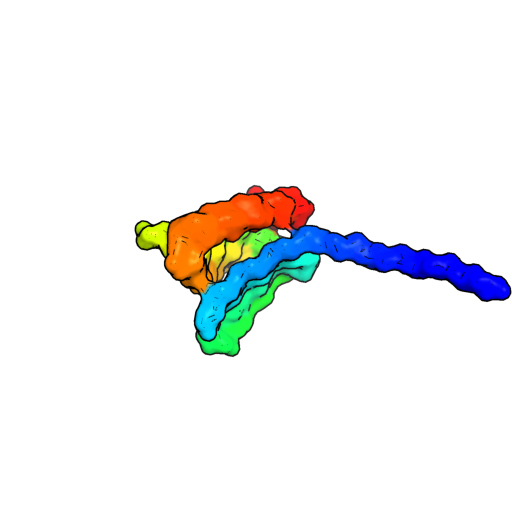81 ? -5.332 5.148 12.565 1.00 95.56 81 GLY A O 1
ATOM 625 N N . ARG A 1 82 ? -5.079 6.660 14.218 1.00 97.12 82 ARG A N 1
ATOM 626 C CA . ARG A 1 82 ? -3.606 6.680 14.194 1.00 97.12 82 ARG A CA 1
ATOM 627 C C . ARG A 1 82 ? -3.001 5.380 14.706 1.00 97.12 82 ARG A C 1
ATOM 629 O O . ARG A 1 82 ? -2.051 4.891 14.109 1.00 97.12 82 ARG A O 1
ATOM 636 N N . ASP A 1 83 ? -3.584 4.795 15.749 1.00 97.62 83 ASP A N 1
ATOM 637 C CA . ASP A 1 83 ? -3.086 3.543 16.328 1.00 97.62 83 ASP A CA 1
ATOM 638 C C . ASP A 1 83 ? -3.127 2.406 15.305 1.00 97.62 83 ASP A C 1
ATOM 640 O O . ASP A 1 83 ? -2.128 1.721 15.101 1.00 97.62 83 ASP A O 1
ATOM 644 N N . ARG A 1 84 ? -4.240 2.286 14.570 1.00 97.56 84 ARG A N 1
ATOM 645 C CA . ARG A 1 84 ? -4.385 1.295 13.500 1.00 97.56 84 ARG A CA 1
ATOM 646 C C . ARG A 1 84 ? -3.445 1.561 12.324 1.00 97.56 84 ARG A C 1
ATOM 648 O O . ARG A 1 84 ? -2.874 0.625 11.780 1.00 97.56 84 ARG A O 1
ATOM 655 N N . THR A 1 85 ? -3.233 2.829 11.967 1.00 97.81 85 THR A N 1
ATOM 656 C CA . THR A 1 85 ? -2.255 3.206 10.930 1.00 97.81 85 THR A CA 1
ATOM 657 C C . THR A 1 85 ? -0.837 2.779 11.325 1.00 97.81 85 THR A C 1
ATOM 659 O O . THR A 1 85 ? -0.112 2.207 10.513 1.00 97.81 85 THR A O 1
ATOM 662 N N . ASN A 1 86 ? -0.446 3.013 12.580 1.00 97.19 86 ASN A N 1
ATOM 663 C CA . ASN A 1 86 ? 0.861 2.613 13.102 1.00 97.19 86 ASN A CA 1
ATOM 664 C C .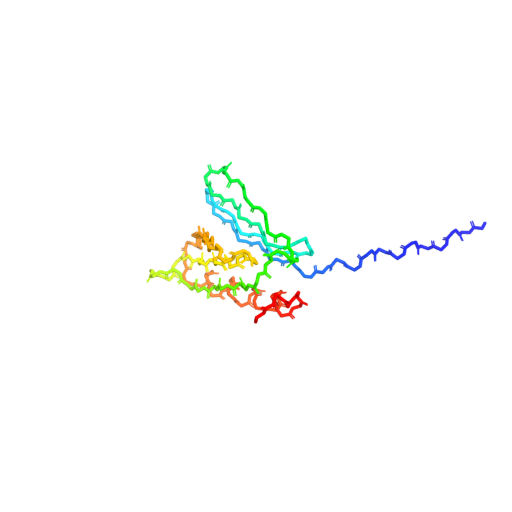 ASN A 1 86 ? 1.014 1.087 13.159 1.00 97.19 86 ASN A C 1
ATOM 666 O O . ASN A 1 86 ? 2.072 0.569 12.809 1.00 97.19 86 ASN A O 1
ATOM 670 N N . GLU A 1 87 ? -0.038 0.370 13.562 1.00 97.81 87 GLU A N 1
ATOM 671 C CA . GLU A 1 87 ? -0.072 -1.095 13.555 1.00 97.81 87 GLU A CA 1
ATOM 672 C C . GLU A 1 87 ? 0.142 -1.647 12.140 1.00 97.81 87 GLU A C 1
ATOM 674 O O . GLU A 1 87 ? 1.002 -2.503 11.938 1.00 97.81 87 GLU A O 1
ATOM 679 N N . TRP A 1 88 ? -0.574 -1.110 11.147 1.00 98.25 88 TRP A N 1
ATOM 680 C CA . TRP A 1 88 ? -0.400 -1.501 9.750 1.00 98.25 88 TRP A CA 1
ATOM 681 C C . TRP A 1 88 ? 1.017 -1.243 9.243 1.00 98.25 88 TRP A C 1
ATOM 683 O O . TRP A 1 88 ? 1.606 -2.119 8.616 1.00 98.25 88 TRP A O 1
ATOM 693 N N . ILE A 1 89 ? 1.604 -0.088 9.558 1.00 96.75 89 ILE A N 1
ATOM 694 C CA . ILE A 1 89 ? 2.996 0.219 9.197 1.00 96.75 89 ILE A CA 1
ATOM 695 C C . ILE A 1 89 ? 3.974 -0.782 9.831 1.00 96.75 89 ILE A C 1
ATOM 697 O O . ILE A 1 89 ? 4.902 -1.244 9.164 1.00 96.75 89 ILE A O 1
ATOM 701 N N . ALA A 1 90 ? 3.764 -1.140 11.100 1.00 97.06 90 ALA A N 1
ATOM 702 C CA . ALA A 1 90 ? 4.601 -2.106 11.804 1.00 97.06 90 ALA A CA 1
ATOM 703 C C . ALA A 1 90 ? 4.474 -3.528 11.227 1.00 97.06 90 ALA A C 1
ATOM 705 O O . ALA A 1 90 ? 5.476 -4.235 11.140 1.00 97.06 90 ALA A O 1
ATOM 706 N N . GLN A 1 91 ? 3.271 -3.934 10.807 1.00 97.44 91 GLN A N 1
ATOM 707 C CA . GLN A 1 91 ? 3.012 -5.230 10.166 1.00 97.44 91 GLN A CA 1
ATOM 708 C C . GLN A 1 91 ? 3.565 -5.299 8.741 1.00 97.44 91 GLN A C 1
ATOM 710 O O . GLN A 1 91 ? 4.079 -6.337 8.341 1.00 97.44 91 GLN A O 1
ATOM 715 N N . LEU A 1 92 ? 3.499 -4.203 7.984 1.00 97.06 92 LEU A N 1
ATOM 716 C CA . LEU A 1 92 ? 3.933 -4.146 6.589 1.00 97.06 92 LEU A CA 1
ATOM 717 C C . LEU A 1 92 ? 5.455 -4.292 6.429 1.00 97.06 92 LEU A C 1
ATOM 719 O O . LE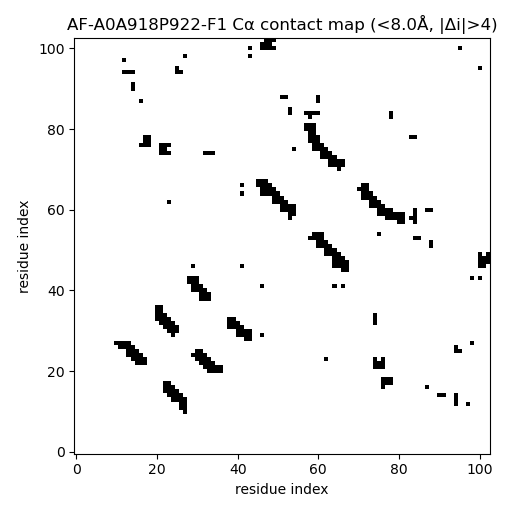U A 1 92 ? 5.924 -4.953 5.501 1.00 97.06 92 LEU A O 1
ATOM 723 N N . LEU A 1 93 ? 6.233 -3.688 7.331 1.00 94.81 93 LEU A N 1
ATOM 724 C CA . LEU A 1 93 ? 7.697 -3.680 7.262 1.00 94.81 93 LEU A CA 1
ATOM 725 C C . LEU A 1 93 ? 8.325 -5.087 7.111 1.00 94.81 93 LEU A C 1
ATOM 727 O O . LEU A 1 93 ? 9.092 -5.275 6.162 1.00 94.81 93 LEU A O 1
ATOM 731 N N . PRO A 1 94 ? 8.035 -6.089 7.969 1.00 95.69 94 PRO A N 1
ATOM 732 C CA . PRO A 1 94 ? 8.612 -7.427 7.823 1.00 95.69 94 PRO A CA 1
ATOM 733 C C . PRO A 1 94 ? 8.176 -8.145 6.535 1.00 95.69 94 PRO A C 1
ATOM 735 O O . PRO A 1 94 ? 8.952 -8.936 6.000 1.00 95.69 94 PRO A O 1
ATOM 738 N N . VAL A 1 95 ? 6.984 -7.854 5.999 1.00 96.69 95 VAL A N 1
ATOM 739 C CA . VAL A 1 95 ? 6.506 -8.431 4.727 1.00 96.69 95 VAL A CA 1
ATOM 740 C C . VAL A 1 95 ? 7.330 -7.903 3.552 1.00 96.69 95 VAL A C 1
ATOM 742 O O . VAL A 1 95 ? 7.858 -8.682 2.760 1.00 96.69 95 VAL A O 1
ATOM 745 N N . LEU A 1 96 ? 7.529 -6.583 3.473 1.00 95.44 96 LEU A N 1
ATOM 746 C CA . LEU A 1 96 ? 8.349 -5.976 2.418 1.00 95.44 96 LEU A CA 1
ATOM 747 C C . LEU A 1 96 ? 9.823 -6.397 2.515 1.00 95.44 96 LEU A C 1
ATOM 749 O O . LEU A 1 96 ? 10.465 -6.631 1.491 1.00 95.44 96 LEU A O 1
ATOM 753 N N . GLN A 1 97 ? 10.353 -6.562 3.731 1.00 93.56 97 GLN A N 1
ATOM 754 C CA . GLN A 1 97 ? 11.707 -7.087 3.941 1.00 93.56 97 GLN A CA 1
ATOM 755 C C . GLN A 1 97 ? 11.872 -8.541 3.479 1.00 93.56 97 GLN A C 1
ATOM 757 O O . GLN A 1 97 ? 12.973 -8.924 3.071 1.00 93.56 97 GLN A O 1
ATOM 762 N N . TYR A 1 98 ? 10.808 -9.347 3.549 1.00 94.75 98 TYR A N 1
ATOM 763 C CA . TYR A 1 98 ? 10.817 -10.729 3.079 1.00 94.75 98 TYR A CA 1
ATOM 764 C C . TYR A 1 98 ? 10.877 -10.799 1.547 1.00 94.75 98 TYR A C 1
ATOM 766 O O . TYR A 1 98 ? 11.745 -11.485 1.008 1.00 94.75 98 TYR A O 1
ATOM 774 N N . TYR A 1 99 ? 10.006 -10.062 0.848 1.00 92.88 99 TYR A N 1
ATOM 775 C CA . TYR A 1 99 ? 9.910 -10.138 -0.617 1.00 92.88 99 TYR A CA 1
ATOM 776 C C . TYR A 1 99 ? 10.926 -9.280 -1.373 1.00 92.88 99 TYR A C 1
ATOM 778 O O . TYR A 1 99 ? 11.204 -9.579 -2.531 1.00 92.88 99 TYR A O 1
ATOM 786 N N . ARG A 1 100 ? 11.519 -8.267 -0.726 1.00 85.75 100 ARG A N 1
ATOM 787 C CA . ARG A 1 100 ? 12.614 -7.443 -1.273 1.00 85.75 100 ARG A CA 1
ATOM 788 C C . ARG A 1 100 ? 12.323 -6.925 -2.694 1.00 85.75 100 ARG A C 1
ATOM 790 O O . ARG A 1 100 ? 13.016 -7.327 -3.634 1.00 85.75 100 ARG A O 1
ATOM 797 N N . PRO A 1 101 ? 11.333 -6.030 -2.874 1.00 75.94 101 PRO A N 1
ATOM 798 C CA . PRO A 1 101 ? 11.213 -5.281 -4.126 1.00 75.94 101 PRO A CA 1
ATOM 799 C C . PRO A 1 101 ? 12.557 -4.621 -4.477 1.00 75.94 101 PRO A C 1
ATOM 801 O O . PRO A 1 101 ? 13.390 -4.406 -3.599 1.00 75.94 101 PRO A O 1
ATOM 804 N N . MET A 1 102 ? 12.803 -4.349 -5.760 1.00 71.00 102 MET A N 1
ATOM 805 C CA . MET A 1 102 ? 14.103 -3.883 -6.264 1.00 71.00 102 MET A CA 1
ATOM 806 C C . MET A 1 102 ? 14.437 -2.429 -5.840 1.00 71.00 102 MET A C 1
ATOM 808 O O . MET A 1 102 ? 14.553 -1.544 -6.687 1.00 71.00 102 MET A O 1
ATOM 812 N N . GLY A 1 103 ? 14.614 -2.167 -4.541 1.00 56.75 103 GLY A N 1
ATOM 813 C CA . GLY A 1 103 ? 14.971 -0.860 -3.977 1.00 56.75 103 GLY A CA 1
ATOM 814 C C . GLY A 1 103 ? 15.005 -0.847 -2.458 1.00 56.75 103 GLY A C 1
ATOM 815 O O . GLY A 1 103 ? 13.972 -1.206 -1.854 1.00 56.75 103 GLY A O 1
#